Protein AF-A0A8J8PSV6-F1 (afdb_monomer_lite)

Radius of gyration: 21.7 Å; chains: 1; bounding box: 64×31×50 Å

Secondary structure (DSSP, 8-state):
-------GGGSTTEEEEEEE-TTS-EEEEES-S-HHHHHHHHHHHHHHHHHHHHHTT-S---EEEE--SSEEEEEETTEEEEEETTT--HHHHHHHHH--HHHHHHHHHHHHHHHHHHHHHHHSTHHHHH-

Sequence (131 aa):
MVSIKRGIDKLKGYVGHIKIDEQGKIIESRNVENPAKLAEVINFNLKRGNEEARELGFNKMNGFAIFGEKESLVFMKGLGVVVDSQKVDWQDVFTYYTFNVAFCATGVVLTVLSLILFYIAIFTNFMYFLA

Foldseek 3Di:
DDPPPPDPVPFWQFQWKFFADPVLHTPDIDNDPDRPVVSVVQVVCQVVQQVVCVVVVHRGDQWDKAQDPQWIWTDGPRMITIGGNVTGDVVSVVCNRPPDPVVVVVVVVVVVVVVVVVVCCVPDCVVVVVD

Structure (mmCIF, N/CA/C/O backbone):
data_AF-A0A8J8PSV6-F1
#
_entry.id   AF-A0A8J8PSV6-F1
#
loop_
_atom_site.group_PDB
_atom_site.id
_atom_site.type_symbol
_atom_site.label_atom_id
_atom_site.label_alt_id
_atom_site.label_comp_id
_atom_site.label_asym_id
_atom_site.label_entity_id
_atom_site.label_seq_id
_atom_site.pdbx_PDB_ins_code
_atom_site.Cartn_x
_atom_site.Cartn_y
_atom_site.Cartn_z
_atom_site.occupancy
_atom_site.B_iso_or_equiv
_atom_site.auth_seq_id
_atom_site.auth_comp_id
_atom_site.auth_asym_id
_atom_site.auth_atom_id
_atom_site.pdbx_PDB_model_num
ATOM 1 N N . MET A 1 1 ? 3.32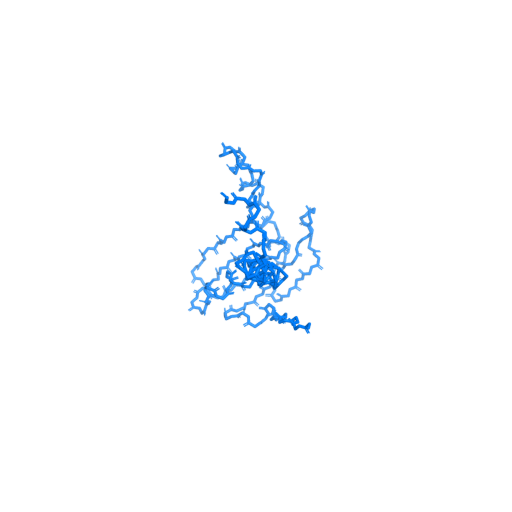3 4.853 -24.447 1.00 33.56 1 MET A N 1
ATOM 2 C CA . MET A 1 1 ? 2.701 5.345 -23.200 1.00 33.56 1 MET A CA 1
ATOM 3 C C . MET A 1 1 ? 1.579 4.377 -22.836 1.00 33.56 1 MET A C 1
ATOM 5 O O . MET A 1 1 ? 0.511 4.455 -23.420 1.00 33.56 1 MET A O 1
ATOM 9 N N . VAL A 1 2 ? 1.841 3.393 -21.971 1.00 27.52 2 VAL A N 1
ATOM 10 C CA . VAL A 1 2 ? 0.817 2.453 -21.482 1.00 27.52 2 VAL A CA 1
ATOM 11 C C . VAL A 1 2 ? 0.789 2.600 -19.969 1.00 27.52 2 VAL A C 1
ATOM 13 O O . VAL A 1 2 ? 1.643 2.074 -19.262 1.00 27.52 2 VAL A O 1
ATOM 16 N N . SER A 1 3 ? -0.149 3.401 -19.467 1.00 32.53 3 SER A N 1
ATOM 17 C CA . SER A 1 3 ? -0.437 3.446 -18.038 1.00 32.53 3 SER A CA 1
ATOM 18 C C . SER A 1 3 ? -1.322 2.245 -17.727 1.00 32.53 3 SER A C 1
ATOM 20 O O . SER A 1 3 ? -2.537 2.303 -17.900 1.00 32.53 3 SER A O 1
ATOM 22 N N . ILE A 1 4 ? -0.724 1.134 -17.292 1.00 42.97 4 ILE A N 1
ATOM 23 C CA . ILE A 1 4 ? -1.482 0.053 -16.656 1.00 42.97 4 ILE A CA 1
ATOM 24 C C . ILE A 1 4 ? -1.830 0.536 -15.242 1.00 42.97 4 ILE A C 1
ATOM 26 O O . ILE A 1 4 ? -1.267 0.084 -14.250 1.00 42.97 4 ILE A O 1
ATOM 30 N N . LYS A 1 5 ? -2.740 1.509 -15.130 1.00 47.06 5 LYS A N 1
ATOM 31 C CA . LYS A 1 5 ? -3.429 1.771 -13.866 1.00 47.06 5 LYS A CA 1
ATOM 32 C C . LYS A 1 5 ? -4.436 0.639 -13.683 1.00 47.06 5 LYS A C 1
ATOM 34 O O . LYS A 1 5 ? -5.580 0.732 -14.122 1.00 47.06 5 LYS A O 1
ATOM 39 N N . ARG A 1 6 ? -4.000 -0.473 -13.081 1.00 63.62 6 ARG A N 1
ATOM 40 C CA . ARG A 1 6 ? -4.953 -1.398 -12.453 1.00 63.62 6 ARG A CA 1
ATOM 41 C C . ARG A 1 6 ? -5.694 -0.585 -11.388 1.00 63.62 6 ARG A C 1
ATOM 43 O O . ARG A 1 6 ? -5.053 0.088 -10.591 1.00 63.62 6 ARG A O 1
ATOM 50 N N . GLY A 1 7 ? -7.022 -0.566 -11.444 1.00 79.56 7 GLY A N 1
ATOM 51 C CA . GLY A 1 7 ? -7.826 0.036 -10.383 1.00 79.56 7 GLY A CA 1
ATOM 52 C C . GLY A 1 7 ? -7.650 -0.759 -9.090 1.00 79.56 7 GLY A C 1
ATOM 53 O O . GLY A 1 7 ? -7.461 -1.974 -9.146 1.00 79.56 7 GLY A O 1
ATOM 54 N N . ILE A 1 8 ? -7.676 -0.079 -7.941 1.00 85.62 8 ILE A N 1
ATOM 55 C CA . ILE A 1 8 ? -7.529 -0.688 -6.602 1.00 85.62 8 ILE A CA 1
ATOM 56 C C . ILE A 1 8 ? -8.573 -1.796 -6.392 1.00 85.62 8 ILE A C 1
ATOM 58 O O . ILE A 1 8 ? -8.293 -2.827 -5.791 1.00 85.62 8 ILE A O 1
ATOM 62 N N . ASP A 1 9 ? -9.762 -1.602 -6.959 1.00 86.00 9 ASP A N 1
ATOM 63 C CA . ASP A 1 9 ? -10.898 -2.523 -6.965 1.00 86.00 9 ASP A CA 1
ATOM 64 C C . ASP A 1 9 ? -10.629 -3.849 -7.692 1.00 86.00 9 ASP A C 1
ATOM 66 O O . ASP A 1 9 ? -11.373 -4.809 -7.515 1.00 86.00 9 ASP A O 1
ATOM 70 N N . LYS A 1 10 ? -9.559 -3.928 -8.492 1.00 88.88 10 LYS A N 1
ATOM 71 C CA . LYS A 1 10 ? -9.136 -5.160 -9.172 1.00 88.88 10 LYS A CA 1
ATOM 72 C C . LYS A 1 10 ? -8.205 -6.028 -8.328 1.00 88.88 10 LYS A C 1
ATOM 74 O O . LYS A 1 10 ? -7.812 -7.096 -8.793 1.00 88.88 10 LYS A O 1
ATOM 79 N N . LEU A 1 11 ? -7.814 -5.580 -7.134 1.00 90.94 11 LEU A N 1
ATOM 80 C CA . LEU A 1 11 ? -7.026 -6.397 -6.218 1.00 90.94 11 LEU A CA 1
ATOM 81 C C . LEU A 1 11 ? -7.849 -7.598 -5.749 1.00 90.94 11 LEU A C 1
ATOM 83 O O . LEU A 1 11 ? -9.018 -7.475 -5.376 1.00 90.94 11 LEU A O 1
ATOM 87 N N . LYS A 1 12 ? -7.230 -8.779 -5.756 1.00 91.62 12 LYS A N 1
ATOM 88 C CA . LYS A 1 12 ? -7.880 -9.996 -5.278 1.00 91.62 12 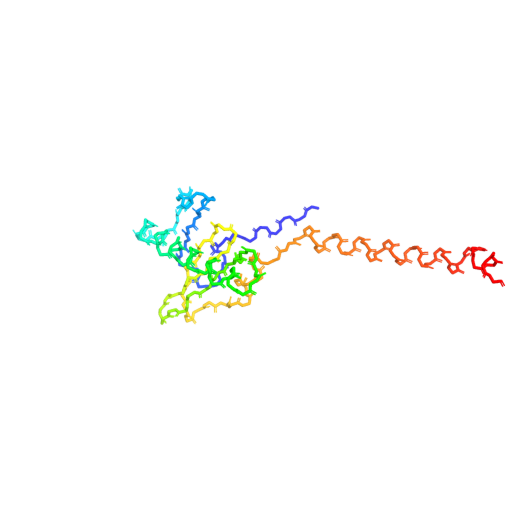LYS A CA 1
ATOM 89 C C . LYS A 1 12 ? -8.205 -9.849 -3.792 1.00 91.62 12 LYS A C 1
ATOM 91 O O . LYS A 1 12 ? -7.342 -9.478 -3.002 1.00 91.62 12 LYS A O 1
ATOM 96 N N . GLY A 1 13 ? -9.454 -10.129 -3.426 1.00 91.56 13 GLY A N 1
ATOM 97 C CA . GLY A 1 13 ? -9.928 -9.956 -2.054 1.00 91.56 13 GLY A CA 1
ATOM 98 C C . GLY A 1 13 ? -10.180 -8.500 -1.651 1.00 91.56 13 GLY A C 1
ATOM 99 O O . GLY A 1 13 ? -10.331 -8.255 -0.465 1.00 91.56 13 GLY A O 1
ATOM 100 N N . TYR A 1 14 ? -10.234 -7.538 -2.580 1.00 95.06 14 TYR A N 1
ATOM 101 C CA . TYR A 1 14 ? -10.575 -6.146 -2.266 1.00 95.06 14 TYR A CA 1
ATOM 102 C C . TYR A 1 14 ? -11.918 -6.032 -1.524 1.00 95.06 14 TYR A C 1
ATOM 104 O O . TYR A 1 14 ? -12.944 -6.513 -2.008 1.00 95.06 14 TYR A O 1
ATOM 112 N N . VAL A 1 15 ? -11.904 -5.350 -0.376 1.00 95.00 15 VAL A N 1
ATOM 113 C CA . VAL A 1 15 ? -13.099 -5.037 0.422 1.00 95.00 15 VAL A CA 1
ATOM 114 C C . VAL A 1 15 ? -13.406 -3.545 0.333 1.00 95.00 15 VAL A C 1
ATOM 116 O O . V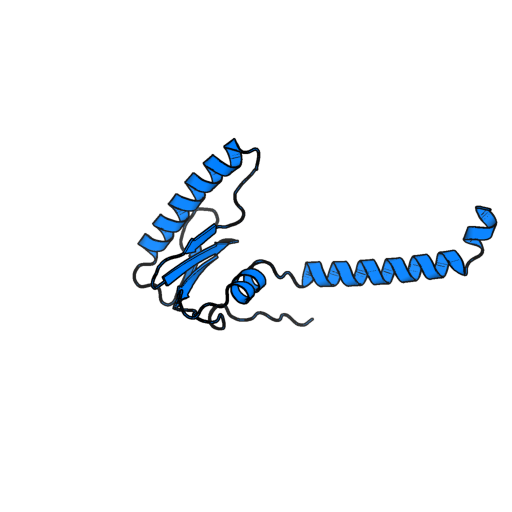AL A 1 15 ? -14.506 -3.150 -0.057 1.00 95.00 15 VAL A O 1
ATOM 119 N N . GLY A 1 16 ? -12.413 -2.704 0.616 1.00 94.56 16 GLY A N 1
ATOM 120 C CA . GLY A 1 16 ? -12.578 -1.256 0.659 1.00 94.56 16 GLY A CA 1
ATOM 121 C C . GLY A 1 16 ? -11.247 -0.524 0.695 1.00 94.56 16 GLY A C 1
ATOM 122 O O . GLY A 1 16 ? -10.183 -1.134 0.793 1.00 94.56 16 GLY A O 1
ATOM 123 N N . HIS A 1 17 ? -11.286 0.799 0.600 1.00 95.44 17 HIS A N 1
ATOM 124 C CA . HIS A 1 17 ? -10.086 1.609 0.765 1.00 95.44 17 HIS A CA 1
ATOM 125 C C . HIS A 1 17 ? -10.381 3.002 1.311 1.00 95.44 17 HIS A C 1
ATOM 127 O O . HIS A 1 17 ? -11.510 3.504 1.291 1.00 95.44 17 HIS A O 1
ATOM 133 N N . ILE A 1 18 ? -9.314 3.634 1.778 1.00 95.88 18 ILE A N 1
ATOM 134 C CA . ILE A 1 18 ? -9.275 5.012 2.230 1.00 95.88 18 ILE A CA 1
ATOM 135 C C . ILE A 1 18 ? -7.989 5.666 1.738 1.00 95.88 18 ILE A C 1
ATOM 137 O O . ILE A 1 18 ? -6.920 5.060 1.757 1.00 95.88 18 ILE A O 1
ATOM 141 N N . LYS A 1 19 ? -8.082 6.913 1.293 1.00 94.56 19 LYS A N 1
ATOM 142 C CA . LYS A 1 19 ? -6.937 7.736 0.929 1.00 94.56 19 LYS A CA 1
ATOM 143 C C . LYS A 1 19 ? -6.825 8.883 1.912 1.00 94.56 19 LYS A C 1
ATOM 145 O O . LYS A 1 19 ? -7.811 9.570 2.178 1.00 94.56 19 LYS A O 1
ATOM 150 N N . ILE A 1 20 ? -5.626 9.076 2.430 1.00 93.56 20 ILE A N 1
ATOM 151 C CA . ILE A 1 20 ? -5.307 10.045 3.467 1.00 93.56 20 ILE A CA 1
ATOM 152 C C . ILE A 1 20 ? -4.207 10.972 2.937 1.00 93.56 20 ILE A C 1
ATOM 154 O O . ILE A 1 20 ? -3.299 10.517 2.235 1.00 93.56 20 ILE A O 1
ATOM 158 N N . ASP A 1 21 ? -4.318 12.270 3.214 1.00 91.44 21 ASP A N 1
ATOM 159 C CA . ASP A 1 21 ? -3.289 13.259 2.886 1.00 91.44 21 ASP A CA 1
ATOM 160 C C . ASP A 1 21 ? -2.114 13.235 3.876 1.00 91.44 21 ASP A C 1
ATOM 162 O O . ASP A 1 21 ? -2.069 12.457 4.830 1.00 91.44 21 ASP A O 1
ATOM 166 N N . GLU A 1 22 ? -1.128 14.099 3.640 1.00 84.38 22 GLU A N 1
ATOM 167 C CA . GLU A 1 22 ? 0.043 14.231 4.511 1.00 84.38 22 GLU A CA 1
ATOM 168 C C . GLU A 1 22 ? -0.304 14.760 5.913 1.00 84.38 22 GLU A C 1
ATOM 170 O O . GLU A 1 22 ? 0.473 14.553 6.844 1.00 84.38 22 GLU A O 1
ATOM 175 N N . GLN A 1 23 ? -1.461 15.412 6.085 1.00 83.75 23 GLN A N 1
ATOM 176 C CA . GLN A 1 23 ? -1.954 15.871 7.386 1.00 83.75 23 GLN A CA 1
ATOM 177 C C . GLN A 1 23 ? -2.775 14.806 8.129 1.00 83.75 23 GLN A C 1
ATOM 179 O O . GLN A 1 23 ? -3.243 15.063 9.239 1.00 83.75 23 GLN A O 1
ATOM 184 N N . GLY A 1 24 ? -2.957 13.614 7.555 1.00 82.25 24 GLY A N 1
ATOM 185 C CA . GLY A 1 24 ? -3.746 12.555 8.176 1.00 82.25 24 GLY A CA 1
ATOM 186 C C . GLY A 1 24 ? -5.257 12.696 7.951 1.00 82.25 24 GLY A C 1
ATOM 187 O O . GLY A 1 24 ? -6.033 11.994 8.605 1.00 82.25 24 GLY A O 1
ATOM 188 N N . LYS A 1 25 ? -5.700 13.575 7.043 1.00 90.19 25 LYS A N 1
ATOM 189 C CA . LYS A 1 25 ? -7.113 13.796 6.719 1.00 90.19 25 LYS A CA 1
ATOM 190 C C . LYS A 1 25 ? -7.549 12.952 5.521 1.00 90.19 25 LYS A C 1
ATOM 192 O O . LYS A 1 25 ? -6.809 12.721 4.571 1.00 90.19 25 LYS A O 1
ATOM 197 N N . ILE A 1 26 ? -8.794 12.490 5.575 1.00 92.81 26 ILE A N 1
ATOM 198 C CA . ILE A 1 26 ? -9.404 11.641 4.550 1.00 92.81 26 ILE A CA 1
ATOM 199 C C . ILE A 1 26 ? -9.697 12.470 3.293 1.00 92.81 26 ILE A C 1
ATOM 201 O O . ILE A 1 26 ? -10.456 13.438 3.351 1.00 92.81 26 ILE A O 1
ATOM 205 N N . ILE A 1 27 ? -9.125 12.060 2.159 1.00 93.19 27 ILE A N 1
ATOM 206 C CA . ILE A 1 27 ? -9.379 12.633 0.828 1.00 93.19 27 ILE A CA 1
ATOM 207 C C . ILE A 1 27 ? -10.417 11.799 0.067 1.00 93.19 27 ILE A C 1
ATOM 209 O O . ILE A 1 27 ? -11.244 12.340 -0.660 1.00 93.19 27 ILE A O 1
ATOM 213 N N . GLU A 1 28 ? -10.362 10.475 0.211 1.00 92.00 28 GLU A N 1
ATOM 214 C CA . GLU A 1 28 ? -11.201 9.533 -0.533 1.00 92.00 28 GLU A CA 1
ATOM 215 C C . GLU A 1 28 ? -11.513 8.323 0.349 1.00 92.00 28 GLU A C 1
ATOM 217 O O . GLU A 1 28 ? -10.674 7.892 1.141 1.00 92.00 28 GLU A O 1
ATOM 222 N N . SER A 1 29 ? -12.710 7.756 0.223 1.00 93.44 29 SER A N 1
ATOM 223 C CA . SER A 1 29 ? -13.055 6.491 0.866 1.00 93.44 29 SER A CA 1
ATOM 224 C C . SER A 1 29 ? -14.105 5.747 0.054 1.00 93.44 29 SER A C 1
ATOM 226 O O . SER A 1 29 ? -15.005 6.359 -0.524 1.00 93.44 29 SER A O 1
ATOM 228 N N . ARG A 1 30 ? -13.992 4.417 0.013 1.00 94.38 30 ARG A N 1
ATOM 229 C CA . ARG A 1 30 ? -14.930 3.545 -0.692 1.00 94.38 30 ARG A CA 1
ATOM 230 C C . ARG A 1 30 ? -15.099 2.225 0.043 1.00 94.38 30 ARG A C 1
ATOM 232 O O . ARG A 1 30 ? -14.103 1.587 0.369 1.00 94.38 30 ARG A O 1
ATOM 239 N N . ASN A 1 31 ? -16.349 1.792 0.215 1.00 90.38 31 ASN A N 1
ATOM 240 C CA . ASN A 1 31 ? -16.714 0.514 0.839 1.00 90.38 31 ASN A CA 1
ATOM 241 C C . ASN A 1 31 ? -16.070 0.299 2.224 1.00 90.38 31 ASN A C 1
ATOM 243 O O . ASN A 1 31 ? -15.693 -0.813 2.574 1.00 90.38 31 ASN A O 1
ATOM 247 N N . VAL A 1 32 ? -15.922 1.373 3.003 1.00 89.50 32 VAL A N 1
ATOM 248 C CA . VAL A 1 32 ? -15.478 1.324 4.400 1.00 89.50 32 VAL A CA 1
ATOM 249 C C . VAL A 1 32 ? -16.623 1.846 5.256 1.00 89.50 32 VAL A C 1
ATOM 251 O O . VAL A 1 32 ? -17.074 2.969 5.054 1.00 89.50 32 VAL A O 1
ATOM 254 N N . GLU A 1 33 ? -17.091 1.035 6.204 1.00 87.56 33 GLU A N 1
ATOM 255 C CA . GLU A 1 33 ? -18.250 1.360 7.045 1.00 87.56 33 GLU A CA 1
ATOM 256 C C . GLU A 1 33 ? -17.987 2.565 7.962 1.00 87.56 33 GLU A C 1
ATOM 258 O O . GLU A 1 33 ? -18.832 3.446 8.099 1.00 87.56 33 GLU A O 1
ATOM 263 N N . ASN A 1 34 ? -16.782 2.652 8.538 1.00 91.69 34 ASN A N 1
ATOM 264 C CA . ASN A 1 34 ? -16.364 3.785 9.364 1.00 91.69 34 ASN A CA 1
ATOM 265 C C . ASN A 1 34 ? -14.984 4.326 8.938 1.00 91.69 34 ASN A C 1
ATOM 267 O O . ASN A 1 34 ? -13.956 3.957 9.519 1.00 91.69 34 ASN A O 1
ATOM 271 N N . PRO A 1 35 ? -14.941 5.218 7.930 1.00 91.38 35 PRO A N 1
ATOM 272 C CA . PRO A 1 35 ? -13.693 5.774 7.410 1.00 91.38 35 PRO A CA 1
ATOM 273 C C . PRO A 1 35 ? -12.908 6.579 8.451 1.00 91.38 35 PRO A C 1
ATOM 275 O O . PRO A 1 35 ? -11.682 6.533 8.458 1.00 91.38 35 PRO A O 1
ATOM 278 N N . ALA A 1 36 ? -13.600 7.285 9.352 1.00 92.75 36 ALA A N 1
ATOM 279 C CA . ALA A 1 36 ? -12.971 8.095 10.396 1.00 92.75 36 ALA A CA 1
ATOM 280 C C . ALA A 1 36 ? -12.169 7.230 11.374 1.00 92.75 36 ALA A C 1
ATOM 282 O O . ALA A 1 36 ? -10.997 7.504 11.627 1.00 92.75 36 ALA A O 1
ATOM 283 N N . LYS A 1 37 ? -12.772 6.136 11.850 1.00 92.31 37 LYS A N 1
ATOM 284 C CA . LYS A 1 37 ? -12.100 5.186 12.742 1.00 92.31 37 LYS A CA 1
ATOM 285 C C . LYS A 1 37 ? -10.927 4.492 12.051 1.00 92.31 37 LYS A C 1
ATOM 287 O O . LYS A 1 37 ? -9.880 4.299 12.659 1.00 92.31 37 LYS A O 1
ATOM 292 N N . LEU A 1 38 ? -11.071 4.141 10.771 1.00 92.00 38 LEU A N 1
ATOM 293 C CA . LEU A 1 38 ? -9.972 3.548 10.009 1.00 92.00 38 LEU A CA 1
ATOM 294 C C . LEU A 1 38 ? -8.804 4.533 9.835 1.00 92.00 38 LEU A C 1
ATOM 296 O O . LEU A 1 38 ? -7.649 4.148 10.003 1.00 92.00 38 LEU A O 1
ATOM 300 N N . ALA A 1 39 ? -9.094 5.804 9.547 1.00 93.81 39 ALA A N 1
ATOM 301 C CA . ALA A 1 39 ? -8.078 6.849 9.461 1.00 93.81 39 ALA A CA 1
ATOM 302 C C . ALA A 1 39 ? -7.361 7.068 10.800 1.00 93.81 39 ALA A C 1
ATOM 304 O O . ALA A 1 39 ? -6.141 7.210 10.819 1.00 93.81 39 ALA A O 1
ATOM 305 N N . GLU A 1 40 ? -8.090 7.037 11.917 1.00 94.12 40 GLU A N 1
ATOM 306 C CA . GLU A 1 40 ? -7.513 7.111 13.262 1.00 94.12 40 GLU A CA 1
ATOM 307 C C . GLU A 1 40 ? -6.527 5.962 13.516 1.00 94.12 40 GLU A C 1
ATOM 309 O O . GLU A 1 40 ? -5.384 6.207 13.906 1.00 94.12 40 GLU A O 1
ATOM 314 N N . VAL A 1 41 ? -6.925 4.720 13.210 1.00 92.88 41 VAL A N 1
ATOM 315 C CA . VAL A 1 41 ? -6.049 3.541 13.322 1.00 92.88 41 VAL A CA 1
ATOM 316 C C . VAL A 1 41 ? -4.805 3.703 12.450 1.00 92.88 41 VAL A C 1
ATOM 318 O O . VAL A 1 41 ? -3.695 3.429 12.909 1.00 92.88 41 VAL A O 1
ATOM 321 N N . ILE A 1 42 ? -4.954 4.172 11.209 1.00 94.75 42 ILE A N 1
ATOM 322 C CA . ILE A 1 42 ? -3.817 4.386 10.308 1.00 94.75 42 ILE A CA 1
ATOM 323 C C . ILE A 1 42 ? -2.865 5.446 10.866 1.00 94.75 42 ILE A C 1
ATOM 325 O O . ILE A 1 42 ? -1.664 5.200 10.955 1.00 94.75 42 ILE A O 1
ATOM 329 N N . ASN A 1 43 ? -3.387 6.598 11.283 1.00 93.56 43 ASN A N 1
ATOM 330 C CA . ASN A 1 43 ? -2.585 7.699 11.813 1.00 93.56 43 ASN A CA 1
ATOM 331 C C . ASN A 1 43 ? -1.851 7.305 13.100 1.00 93.56 43 ASN A C 1
ATOM 333 O O . ASN A 1 43 ? -0.680 7.651 13.269 1.00 93.56 43 ASN A O 1
ATOM 337 N N . PHE A 1 44 ? -2.502 6.539 13.978 1.00 94.12 44 PHE A N 1
ATOM 338 C CA . PHE A 1 44 ? -1.874 6.000 15.180 1.00 94.12 44 PHE A CA 1
ATOM 339 C C . PHE A 1 44 ? -0.676 5.101 14.839 1.00 94.12 44 PHE A C 1
ATOM 341 O O . PHE A 1 44 ? 0.419 5.309 15.364 1.00 94.12 44 PHE A O 1
ATOM 348 N N . ASN A 1 45 ? -0.856 4.151 13.914 1.00 93.50 45 ASN A N 1
ATOM 349 C CA . ASN A 1 45 ? 0.213 3.241 13.491 1.00 93.50 45 ASN A CA 1
ATOM 350 C C . ASN A 1 45 ? 1.341 3.971 12.748 1.00 93.50 45 ASN A C 1
ATOM 352 O O . ASN A 1 45 ? 2.508 3.640 12.936 1.00 93.50 45 ASN A O 1
ATOM 356 N N . LEU A 1 46 ? 1.028 4.997 11.950 1.00 92.12 46 LEU A N 1
ATOM 357 C CA . LEU A 1 46 ? 2.044 5.835 11.311 1.00 92.12 46 LEU A CA 1
ATOM 358 C C . LEU A 1 46 ? 2.879 6.597 12.328 1.00 92.12 46 LEU A C 1
ATOM 360 O O . LEU A 1 46 ? 4.100 6.639 12.196 1.00 92.12 46 LEU A O 1
ATOM 364 N N . LYS A 1 47 ? 2.236 7.207 13.326 1.00 92.69 47 LYS A N 1
ATOM 365 C CA . LYS A 1 47 ? 2.940 7.969 14.355 1.00 92.69 47 LYS A CA 1
ATOM 366 C C . LYS A 1 47 ? 3.902 7.064 15.120 1.00 92.69 47 LYS A C 1
ATOM 368 O O . LYS A 1 47 ? 5.097 7.342 15.136 1.00 92.69 47 LYS A O 1
ATOM 373 N N . ARG A 1 48 ? 3.394 5.950 15.649 1.00 94.06 48 ARG A N 1
ATOM 374 C CA . ARG A 1 48 ? 4.196 4.989 16.409 1.00 94.06 48 ARG A CA 1
ATOM 375 C C . ARG A 1 48 ? 5.292 4.338 15.561 1.00 94.06 48 ARG A C 1
ATOM 377 O O . ARG A 1 48 ? 6.446 4.321 15.964 1.00 94.06 48 ARG A O 1
ATOM 384 N N . GLY A 1 49 ? 4.965 3.882 14.353 1.00 92.12 49 GLY A N 1
ATOM 385 C CA . GLY A 1 49 ? 5.950 3.280 13.452 1.00 92.12 49 GLY A CA 1
ATOM 386 C C . GLY A 1 49 ? 7.043 4.260 13.012 1.00 92.12 49 GLY A C 1
ATOM 387 O O . GLY A 1 49 ? 8.179 3.856 12.796 1.00 92.12 49 GLY A O 1
ATOM 388 N N . ASN A 1 50 ? 6.739 5.558 12.907 1.00 92.56 50 ASN A N 1
ATOM 389 C CA . ASN A 1 50 ? 7.751 6.582 12.635 1.00 92.56 50 ASN A CA 1
ATOM 390 C C . ASN A 1 50 ? 8.635 6.887 13.851 1.00 92.56 50 ASN A C 1
ATOM 392 O O . ASN A 1 50 ? 9.807 7.205 13.662 1.00 92.56 50 ASN A O 1
ATOM 396 N N . GLU A 1 51 ? 8.095 6.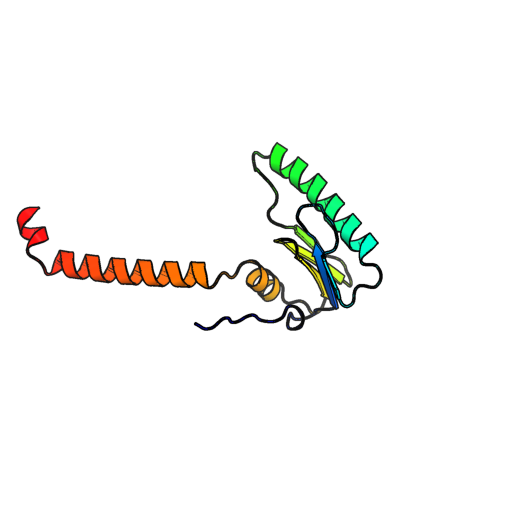815 15.069 1.00 94.50 51 GLU A N 1
ATOM 397 C CA . GLU A 1 51 ? 8.881 6.908 16.306 1.00 94.50 51 GLU A CA 1
ATOM 398 C C . GLU A 1 51 ? 9.886 5.745 16.370 1.00 94.50 51 GLU A C 1
ATOM 400 O O . GLU A 1 51 ? 11.090 5.987 16.427 1.00 94.50 51 GLU A O 1
ATOM 405 N N . GLU A 1 52 ? 9.418 4.507 16.189 1.00 93.19 52 GLU A N 1
ATOM 406 C CA . GLU A 1 52 ? 10.265 3.303 16.166 1.00 93.19 52 GLU A CA 1
ATOM 407 C C . GLU A 1 52 ? 11.293 3.334 15.016 1.00 93.19 52 GLU A C 1
ATOM 409 O O . GLU A 1 52 ? 12.469 3.025 15.202 1.00 93.19 52 GLU A O 1
ATOM 414 N N . ALA A 1 53 ? 10.893 3.775 13.818 1.00 92.56 53 ALA A N 1
ATOM 415 C CA . ALA A 1 53 ? 11.813 3.914 12.688 1.00 92.56 53 ALA A CA 1
ATOM 416 C C . ALA A 1 53 ? 12.960 4.889 12.996 1.00 92.56 53 ALA A C 1
ATOM 418 O O . ALA A 1 53 ? 14.107 4.617 12.638 1.00 92.56 53 ALA A O 1
ATOM 419 N N . ARG A 1 54 ? 12.666 6.002 13.680 1.00 93.62 54 A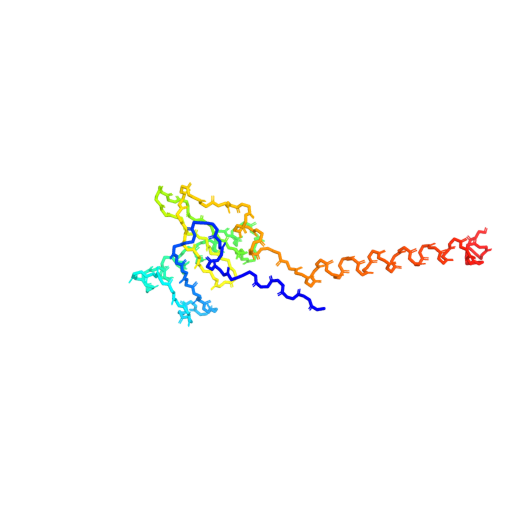RG A N 1
ATOM 420 C CA . ARG A 1 54 ? 13.669 6.996 14.084 1.00 93.62 54 ARG A CA 1
ATOM 421 C C . ARG A 1 54 ? 14.628 6.461 15.134 1.00 93.62 54 ARG A C 1
ATOM 423 O O . ARG A 1 54 ? 15.823 6.722 15.025 1.00 93.62 54 ARG A O 1
ATOM 430 N N . GLU A 1 55 ? 14.132 5.694 16.100 1.00 94.06 55 GLU A N 1
ATOM 431 C CA . GLU A 1 55 ? 14.974 5.012 17.093 1.00 94.06 55 GLU A CA 1
ATOM 432 C C . GLU A 1 55 ? 15.972 4.051 16.431 1.00 94.06 55 GLU A C 1
ATOM 434 O O . GLU A 1 55 ? 17.112 3.930 16.874 1.00 94.06 55 GLU A O 1
ATOM 439 N N . LEU A 1 56 ? 15.578 3.432 15.317 1.00 92.44 56 LEU A N 1
ATOM 440 C CA . LEU A 1 56 ? 16.417 2.533 14.523 1.00 92.44 56 LEU A CA 1
ATOM 441 C C . LEU A 1 56 ? 17.314 3.253 13.494 1.00 92.44 56 LEU A C 1
ATOM 443 O O . LEU A 1 56 ? 18.001 2.595 12.713 1.00 92.44 56 LEU A O 1
ATOM 447 N N . GLY A 1 57 ? 17.323 4.590 13.469 1.00 92.31 57 GLY A N 1
ATOM 448 C CA . GLY A 1 57 ? 18.142 5.390 12.550 1.00 92.31 57 GLY A CA 1
ATOM 449 C C . GLY A 1 57 ? 17.551 5.579 11.148 1.00 92.31 57 GLY A C 1
ATOM 450 O O . GLY A 1 57 ? 18.223 6.110 10.261 1.00 92.31 57 GLY A O 1
ATOM 451 N N . PHE A 1 58 ? 16.297 5.185 10.922 1.00 91.50 58 PHE A N 1
ATOM 452 C CA . PHE A 1 58 ? 15.573 5.473 9.685 1.00 91.50 58 PHE A CA 1
ATOM 453 C C . PHE A 1 58 ? 14.840 6.819 9.771 1.00 91.50 58 PHE A C 1
ATOM 455 O O . PHE A 1 58 ? 14.452 7.289 10.835 1.00 91.50 58 PHE A O 1
ATOM 462 N N . ASN A 1 59 ? 14.605 7.456 8.621 1.00 87.44 59 ASN A N 1
ATOM 463 C CA . ASN A 1 59 ? 13.918 8.752 8.584 1.00 87.44 59 ASN A CA 1
ATOM 464 C C . ASN A 1 59 ? 12.408 8.625 8.885 1.00 87.44 59 ASN A C 1
ATOM 466 O O . ASN A 1 59 ? 11.855 9.372 9.693 1.00 87.44 59 ASN A O 1
ATOM 470 N N . LYS A 1 60 ? 11.739 7.676 8.214 1.00 87.56 60 LYS A N 1
ATOM 471 C CA . LYS A 1 60 ? 10.307 7.379 8.356 1.00 87.56 60 LYS A CA 1
ATOM 472 C C . LYS A 1 60 ? 9.979 5.975 7.852 1.00 87.56 60 LYS A C 1
ATOM 474 O O . LYS A 1 60 ? 10.717 5.418 7.037 1.00 87.56 60 LYS A O 1
ATOM 479 N N . MET A 1 61 ? 8.834 5.451 8.267 1.00 89.44 61 MET A N 1
ATOM 480 C CA . MET A 1 61 ? 8.262 4.225 7.724 1.00 89.44 61 MET A CA 1
ATOM 481 C C . MET A 1 61 ? 7.674 4.473 6.323 1.00 89.44 61 MET A C 1
ATOM 483 O O . MET A 1 61 ? 7.055 5.505 6.059 1.00 89.44 61 MET A O 1
ATOM 487 N N . ASN A 1 62 ? 7.857 3.516 5.410 1.00 86.62 62 ASN A N 1
ATOM 488 C CA . ASN A 1 62 ? 7.338 3.616 4.037 1.00 86.62 62 ASN A CA 1
ATOM 489 C C . ASN A 1 62 ? 5.865 3.191 3.914 1.00 86.62 62 ASN A C 1
ATOM 491 O O . ASN A 1 62 ? 5.166 3.636 3.003 1.00 86.62 62 ASN A O 1
ATOM 495 N N . GLY A 1 63 ? 5.404 2.341 4.826 1.00 90.56 63 GLY A N 1
ATOM 496 C CA . GLY A 1 63 ? 4.065 1.769 4.887 1.00 90.56 63 GLY A CA 1
ATOM 497 C C . GLY A 1 63 ? 4.038 0.621 5.894 1.00 90.56 63 GLY A C 1
ATOM 498 O O . GLY A 1 63 ? 5.084 0.241 6.418 1.00 90.56 63 GLY A O 1
ATOM 499 N N . PHE A 1 64 ? 2.860 0.069 6.157 1.00 93.06 64 PHE A N 1
ATOM 500 C CA . PHE A 1 64 ? 2.678 -1.068 7.057 1.00 93.06 64 PHE A CA 1
ATOM 501 C C . PHE A 1 64 ? 1.524 -1.958 6.587 1.00 93.06 64 PHE A C 1
ATOM 503 O O . PHE A 1 64 ? 0.690 -1.549 5.775 1.00 93.06 64 PHE A O 1
ATOM 510 N N . ALA A 1 65 ? 1.469 -3.173 7.125 1.00 93.81 65 ALA A N 1
ATOM 511 C CA . ALA A 1 65 ? 0.352 -4.089 6.951 1.00 93.81 65 ALA A CA 1
ATOM 512 C C . ALA A 1 65 ? -0.073 -4.654 8.311 1.00 93.81 65 ALA A C 1
ATOM 514 O O . ALA A 1 65 ? 0.773 -4.979 9.142 1.00 93.81 65 ALA A O 1
ATOM 515 N N . ILE A 1 66 ? -1.381 -4.767 8.527 1.00 94.00 66 ILE A N 1
ATOM 516 C CA . ILE A 1 66 ? -1.996 -5.412 9.687 1.00 94.00 66 ILE A CA 1
ATOM 517 C C . ILE A 1 66 ? -2.747 -6.632 9.170 1.00 94.00 66 ILE A C 1
ATOM 519 O O . ILE A 1 66 ? -3.681 -6.493 8.379 1.00 94.00 66 ILE A O 1
ATOM 523 N N . PHE A 1 67 ? -2.338 -7.811 9.626 1.00 93.62 67 PHE A N 1
ATOM 524 C CA . PHE A 1 67 ? -2.943 -9.081 9.244 1.00 93.62 67 PHE A CA 1
ATOM 525 C C . PHE A 1 67 ? -4.002 -9.470 10.275 1.00 93.62 67 PHE A C 1
ATOM 527 O O . PHE A 1 67 ? -3.671 -9.771 11.421 1.00 93.62 67 PHE A O 1
ATOM 534 N N . GLY A 1 68 ? -5.271 -9.434 9.878 1.00 91.81 68 GLY A N 1
ATOM 535 C CA . GLY A 1 68 ? -6.385 -9.906 10.702 1.00 91.81 68 GLY A CA 1
ATOM 536 C C . GLY A 1 68 ? -6.921 -11.250 10.217 1.00 91.81 68 GLY A C 1
ATOM 537 O O . GLY A 1 68 ? -6.598 -11.708 9.123 1.00 91.81 68 GLY A O 1
ATOM 538 N N . GLU A 1 69 ? -7.772 -11.886 11.019 1.00 91.81 69 GLU A N 1
ATOM 539 C CA . GLU A 1 69 ? -8.333 -13.208 10.699 1.00 91.81 69 GLU A CA 1
ATOM 540 C C . GLU A 1 69 ? -9.291 -13.175 9.494 1.00 91.81 69 GLU A C 1
ATOM 542 O O . GLU A 1 69 ? -9.235 -14.044 8.626 1.00 91.81 69 GLU A O 1
ATOM 547 N N . LYS A 1 70 ? -10.154 -12.153 9.425 1.00 93.88 70 LYS A N 1
ATOM 548 C CA . LYS A 1 70 ? -11.134 -11.972 8.337 1.00 93.88 70 LYS A CA 1
ATOM 549 C C . LYS A 1 70 ? -10.708 -10.909 7.338 1.00 93.88 70 LYS A C 1
ATOM 551 O O . LYS A 1 70 ? -10.801 -11.116 6.133 1.00 93.88 70 LYS A O 1
ATOM 556 N N . GLU A 1 71 ? -10.239 -9.780 7.848 1.00 94.38 71 GLU A N 1
ATOM 557 C CA . GLU A 1 71 ? -9.825 -8.640 7.045 1.00 94.38 71 GLU A CA 1
ATOM 558 C C . GLU A 1 71 ? -8.431 -8.198 7.461 1.00 94.38 71 GLU A C 1
ATOM 560 O O . GLU A 1 71 ? -8.077 -8.220 8.641 1.00 94.38 71 GLU A O 1
ATOM 565 N N . SER A 1 72 ? -7.649 -7.779 6.478 1.00 95.19 72 SER A N 1
ATOM 566 C CA . SER A 1 72 ? -6.332 -7.198 6.663 1.00 95.19 72 SER A CA 1
ATOM 567 C C . SER A 1 72 ? -6.291 -5.799 6.068 1.00 95.19 72 SER A C 1
ATOM 569 O O . SER A 1 72 ? -6.993 -5.492 5.105 1.00 95.19 72 SER A O 1
ATOM 571 N N . LEU A 1 73 ? -5.440 -4.951 6.635 1.00 95.19 73 LEU A N 1
ATOM 572 C CA . LEU A 1 73 ? -5.240 -3.574 6.201 1.00 95.19 73 LEU A CA 1
ATOM 573 C C . LEU A 1 73 ? -3.811 -3.410 5.702 1.00 95.19 73 LEU A C 1
ATOM 575 O O . LEU A 1 73 ? -2.868 -3.727 6.420 1.00 95.19 73 LEU A O 1
ATOM 579 N N . VAL A 1 74 ? -3.641 -2.845 4.512 1.00 95.12 74 VAL A N 1
ATOM 580 C CA . VAL A 1 74 ? -2.327 -2.448 3.994 1.00 95.12 74 VAL A CA 1
ATOM 581 C C . VAL A 1 74 ? -2.332 -0.962 3.720 1.00 95.12 74 VAL A C 1
ATOM 583 O O . VAL A 1 74 ? -3.175 -0.488 2.960 1.00 95.12 74 VAL A O 1
ATOM 586 N N . PHE A 1 75 ? -1.381 -0.238 4.300 1.00 94.50 75 PHE A N 1
ATOM 587 C CA . PHE A 1 75 ? -1.234 1.196 4.104 1.00 94.50 75 PHE A CA 1
ATOM 588 C C . PHE A 1 75 ? 0.141 1.546 3.544 1.00 94.50 75 PHE A C 1
ATOM 590 O O . PHE A 1 75 ? 1.169 1.249 4.153 1.00 94.50 75 PHE A O 1
ATOM 597 N N . MET A 1 76 ? 0.170 2.233 2.403 1.00 92.69 76 MET A N 1
ATOM 598 C CA . MET A 1 76 ? 1.403 2.738 1.803 1.00 92.69 76 MET A CA 1
ATOM 599 C C . MET A 1 76 ? 1.101 3.934 0.889 1.00 92.69 76 MET A C 1
ATOM 601 O O . MET A 1 76 ? 0.066 3.976 0.225 1.00 92.69 76 MET A O 1
ATOM 605 N N . LYS A 1 77 ? 2.010 4.921 0.831 1.00 88.81 77 LYS A N 1
ATOM 606 C CA . LYS A 1 77 ? 1.883 6.116 -0.039 1.00 88.81 77 LYS A CA 1
ATOM 607 C C . LYS A 1 77 ? 0.534 6.860 0.104 1.00 88.81 77 LYS A C 1
ATOM 609 O O . LYS A 1 77 ? -0.024 7.323 -0.889 1.00 88.81 77 LYS A O 1
ATOM 614 N N . GLY A 1 78 ? -0.004 6.958 1.323 1.00 91.62 78 GLY A N 1
ATOM 615 C CA . GLY A 1 78 ? -1.265 7.667 1.586 1.00 91.62 78 GLY A CA 1
ATOM 616 C C . GLY A 1 78 ? -2.532 6.886 1.221 1.00 91.62 78 GLY A C 1
ATOM 617 O O . GLY A 1 78 ? -3.627 7.429 1.322 1.00 91.62 78 GLY A O 1
ATOM 618 N N . LEU A 1 79 ? -2.420 5.626 0.797 1.00 93.88 79 LEU A N 1
ATOM 619 C CA . LEU A 1 79 ? -3.558 4.766 0.482 1.00 93.88 79 LEU A CA 1
ATOM 620 C C . LEU A 1 79 ? -3.586 3.582 1.454 1.00 93.88 79 LEU A C 1
ATOM 622 O O . LEU A 1 79 ? -2.601 2.860 1.574 1.00 93.88 79 LEU A O 1
ATOM 626 N N . GLY A 1 80 ? -4.716 3.403 2.134 1.00 94.31 80 GLY A N 1
ATOM 627 C CA . GLY A 1 80 ? -5.044 2.246 2.958 1.00 94.31 80 GLY A CA 1
ATOM 628 C C . GLY A 1 80 ? -6.068 1.371 2.248 1.00 94.31 80 GLY A C 1
ATOM 629 O O . GLY A 1 80 ? -7.143 1.851 1.906 1.00 94.31 80 GLY A O 1
ATOM 630 N N . VAL A 1 81 ? -5.756 0.099 2.029 1.00 95.19 81 VAL A N 1
ATOM 631 C CA . VAL A 1 81 ? -6.643 -0.870 1.374 1.00 95.19 81 VAL A CA 1
ATOM 632 C C . VAL A 1 81 ? -6.978 -1.977 2.361 1.00 95.19 81 VAL A C 1
ATOM 634 O O . VAL A 1 81 ? -6.081 -2.564 2.966 1.00 95.19 81 VAL A O 1
ATOM 637 N N . VAL A 1 82 ? -8.271 -2.245 2.504 1.00 95.75 82 VAL A N 1
ATOM 638 C CA . VAL A 1 82 ? -8.819 -3.361 3.270 1.00 95.75 82 VAL A CA 1
ATOM 639 C C . VAL A 1 82 ? -9.069 -4.519 2.313 1.00 95.75 82 VAL A C 1
ATOM 641 O O . VAL A 1 82 ? -9.690 -4.350 1.257 1.00 95.75 82 VAL A O 1
ATOM 644 N N . VAL A 1 83 ? -8.567 -5.691 2.680 1.00 95.75 83 VAL A N 1
ATOM 645 C CA . VAL A 1 83 ? -8.660 -6.927 1.904 1.00 95.75 83 VAL A CA 1
ATOM 646 C C . VAL A 1 83 ? -9.152 -8.075 2.776 1.00 95.75 83 VAL A C 1
ATOM 648 O O . VAL A 1 83 ? -8.832 -8.143 3.957 1.00 95.75 83 VAL A O 1
ATOM 651 N N . ASP A 1 84 ? -9.893 -9.000 2.180 1.00 95.81 84 ASP A N 1
ATOM 652 C CA . ASP A 1 84 ? -10.266 -10.281 2.772 1.00 95.81 84 ASP A CA 1
ATOM 653 C C . ASP A 1 84 ? -9.006 -11.146 2.919 1.00 95.81 84 ASP A C 1
ATOM 655 O O . ASP A 1 84 ? -8.378 -11.536 1.925 1.00 95.81 84 ASP A O 1
ATOM 659 N N . SER A 1 85 ? -8.639 -11.443 4.167 1.00 94.50 85 SER A N 1
ATOM 660 C CA . SER A 1 85 ? -7.406 -12.152 4.525 1.00 94.50 85 SER A CA 1
ATOM 661 C C . SER A 1 85 ? -7.313 -13.553 3.929 1.00 94.50 85 SER A C 1
ATOM 663 O O . SER A 1 85 ? -6.211 -14.062 3.739 1.00 94.50 85 SER A O 1
ATOM 665 N N . GLN A 1 86 ? -8.449 -14.187 3.625 1.00 94.00 86 GLN A N 1
ATOM 666 C CA . GLN A 1 86 ? -8.489 -15.549 3.091 1.00 94.00 86 GLN A CA 1
ATOM 667 C C . GLN A 1 86 ? -8.389 -15.586 1.564 1.00 94.00 86 GLN A C 1
ATOM 669 O O . GLN A 1 86 ? -8.062 -16.625 0.990 1.00 94.00 86 GLN A O 1
ATOM 674 N N . LYS A 1 87 ? -8.684 -14.470 0.887 1.00 94.25 87 LYS A N 1
ATOM 675 C CA . LYS A 1 87 ? -8.720 -14.396 -0.584 1.00 94.25 87 LYS A CA 1
ATOM 676 C C . LYS A 1 87 ? -7.570 -13.604 -1.184 1.00 94.25 87 LYS A C 1
ATOM 678 O O . LYS A 1 87 ? -7.303 -13.769 -2.377 1.00 94.25 87 LYS A O 1
ATOM 683 N N . VAL A 1 88 ? -6.953 -12.724 -0.402 1.00 93.94 88 VAL A N 1
ATOM 684 C CA . VAL A 1 88 ? -5.928 -11.795 -0.872 1.00 93.94 88 VAL A CA 1
ATOM 685 C C . VAL A 1 88 ? -4.722 -12.515 -1.470 1.00 93.94 88 VAL A C 1
ATOM 687 O O . VAL A 1 88 ? -4.231 -13.511 -0.944 1.00 93.94 88 VAL A O 1
ATOM 690 N N . ASP A 1 89 ? -4.233 -11.975 -2.584 1.00 93.31 89 ASP A N 1
ATOM 691 C CA . ASP A 1 89 ? -2.907 -12.289 -3.100 1.00 93.31 89 ASP A CA 1
ATOM 692 C C . ASP A 1 89 ? -1.938 -11.188 -2.655 1.00 93.31 89 ASP A C 1
ATOM 694 O O . ASP A 1 89 ? -1.970 -10.054 -3.142 1.00 93.31 89 ASP A O 1
ATOM 698 N N . TRP A 1 90 ? -1.094 -11.517 -1.680 1.00 90.25 90 TRP A N 1
ATOM 699 C CA . TRP A 1 90 ? -0.143 -10.572 -1.105 1.00 90.25 90 TRP A CA 1
ATOM 700 C C . TRP A 1 90 ? 0.879 -10.081 -2.127 1.00 90.25 90 TRP A C 1
ATOM 702 O O . TRP A 1 90 ? 1.252 -8.909 -2.090 1.00 90.25 90 TRP A O 1
ATOM 712 N N . GLN A 1 91 ? 1.295 -10.930 -3.070 1.00 89.81 91 GLN A N 1
ATOM 713 C CA . GLN A 1 91 ? 2.231 -10.534 -4.117 1.00 89.81 91 GLN A CA 1
ATOM 714 C C . GLN A 1 91 ? 1.608 -9.467 -5.022 1.00 89.81 91 GLN A C 1
ATOM 716 O O . GLN A 1 91 ? 2.275 -8.483 -5.357 1.00 89.81 91 GLN A O 1
ATOM 721 N N . ASP A 1 92 ? 0.328 -9.614 -5.365 1.00 89.44 92 ASP A N 1
ATOM 722 C CA . ASP A 1 92 ? -0.408 -8.616 -6.143 1.00 89.44 92 ASP A CA 1
ATOM 723 C C . ASP A 1 92 ? -0.535 -7.285 -5.392 1.00 89.44 92 ASP A C 1
ATOM 725 O O . ASP A 1 92 ? -0.310 -6.225 -5.982 1.00 89.44 92 ASP A O 1
ATOM 729 N N . VAL A 1 93 ? -0.836 -7.318 -4.088 1.00 89.88 93 VAL A N 1
ATOM 730 C CA . VAL A 1 93 ? -0.923 -6.107 -3.254 1.00 89.88 93 VAL A CA 1
ATOM 731 C C . VAL A 1 93 ? 0.433 -5.401 -3.164 1.00 89.88 93 VAL A C 1
ATOM 733 O O . VAL A 1 93 ? 0.513 -4.190 -3.385 1.00 89.88 93 VAL A O 1
ATOM 736 N N . PHE A 1 94 ? 1.520 -6.133 -2.907 1.00 87.12 94 PHE A N 1
ATOM 737 C CA . PHE A 1 94 ? 2.864 -5.550 -2.881 1.00 87.12 94 PHE A CA 1
ATOM 738 C C . PHE A 1 94 ? 3.257 -4.968 -4.237 1.00 87.12 94 PHE A C 1
ATOM 740 O O . PHE A 1 94 ? 3.771 -3.848 -4.302 1.00 87.12 94 PHE A O 1
ATOM 747 N N . THR A 1 95 ? 2.981 -5.689 -5.324 1.00 87.12 95 THR A N 1
ATOM 748 C CA . THR A 1 95 ? 3.268 -5.223 -6.685 1.00 87.12 95 THR A CA 1
ATOM 749 C C . THR A 1 95 ? 2.479 -3.956 -6.991 1.00 87.12 95 THR A C 1
ATOM 751 O O . THR A 1 95 ? 3.048 -2.996 -7.500 1.00 87.12 95 THR A O 1
ATOM 754 N N . TYR A 1 96 ? 1.203 -3.891 -6.613 1.00 88.88 96 TYR A N 1
ATOM 755 C CA . TYR A 1 96 ? 0.373 -2.703 -6.804 1.00 88.88 96 TYR A CA 1
ATOM 756 C C . TYR A 1 96 ? 0.979 -1.445 -6.165 1.00 88.88 96 TYR A C 1
ATOM 758 O O . TYR A 1 96 ? 0.999 -0.380 -6.782 1.00 88.88 96 TYR A O 1
ATOM 766 N N . TYR A 1 97 ? 1.526 -1.564 -4.954 1.00 86.44 97 TYR A N 1
ATOM 767 C CA . TYR A 1 97 ? 2.124 -0.427 -4.255 1.00 86.44 97 TYR A CA 1
ATOM 768 C C . TYR A 1 97 ? 3.540 -0.074 -4.718 1.00 86.44 97 TYR A C 1
ATOM 770 O O . TYR A 1 97 ? 3.928 1.101 -4.690 1.00 86.44 97 TYR A O 1
ATOM 778 N N . THR A 1 98 ? 4.338 -1.066 -5.104 1.00 82.81 98 THR A N 1
ATOM 779 C CA . THR A 1 98 ? 5.771 -0.887 -5.388 1.00 82.81 98 THR A CA 1
ATOM 780 C C . THR A 1 98 ? 6.065 -0.657 -6.864 1.00 82.81 98 THR A C 1
ATOM 782 O O . THR A 1 98 ? 7.014 0.063 -7.182 1.00 82.81 98 THR A O 1
ATOM 785 N N . PHE A 1 99 ? 5.242 -1.195 -7.764 1.00 82.00 99 PHE A N 1
ATOM 786 C CA . PHE A 1 99 ? 5.489 -1.132 -9.196 1.00 82.00 99 PHE A CA 1
ATOM 787 C C . PHE A 1 99 ? 5.439 0.310 -9.704 1.00 82.00 99 PHE A C 1
ATOM 789 O O . PHE A 1 99 ? 4.423 1.003 -9.631 1.00 82.00 99 PHE A O 1
ATOM 796 N N . ASN A 1 100 ? 6.568 0.764 -10.244 1.00 81.00 100 ASN A N 1
ATOM 797 C CA . ASN A 1 100 ? 6.711 2.079 -10.842 1.00 81.00 100 ASN A CA 1
ATOM 798 C C . ASN A 1 100 ? 7.175 1.919 -12.292 1.00 81.00 100 ASN A C 1
ATOM 800 O O . ASN A 1 100 ? 8.356 1.704 -12.560 1.00 81.00 100 ASN A O 1
ATOM 804 N N . VAL A 1 101 ? 6.232 2.068 -13.227 1.00 79.25 101 VAL A N 1
ATOM 805 C CA . VAL A 1 101 ? 6.485 1.957 -14.674 1.00 79.25 101 VAL A CA 1
ATOM 806 C C . VAL A 1 101 ? 7.603 2.895 -15.126 1.00 79.25 101 VAL A C 1
ATOM 808 O O . VAL A 1 101 ? 8.415 2.503 -15.956 1.00 79.25 101 VAL A O 1
ATOM 811 N N . ALA A 1 102 ? 7.667 4.115 -14.580 1.00 79.81 102 ALA A N 1
ATOM 812 C CA . ALA A 1 102 ? 8.698 5.078 -14.952 1.00 79.81 102 ALA A CA 1
ATOM 813 C C . ALA A 1 102 ? 10.086 4.596 -14.516 1.00 79.81 102 ALA A C 1
ATOM 815 O O . ALA A 1 102 ? 11.023 4.668 -15.300 1.00 79.81 102 ALA A O 1
ATOM 816 N N . PHE A 1 103 ? 10.205 4.035 -13.309 1.00 83.75 103 PHE A N 1
ATOM 817 C CA . PHE A 1 103 ? 11.467 3.472 -12.831 1.00 83.75 103 PHE A CA 1
ATOM 818 C C . PHE A 1 103 ? 11.925 2.289 -13.696 1.00 83.75 103 PHE A C 1
ATOM 820 O O . PHE A 1 103 ? 13.075 2.256 -14.131 1.00 83.75 103 PHE A O 1
ATOM 827 N N . CYS A 1 104 ? 11.015 1.363 -14.022 1.00 85.25 104 CYS A N 1
ATOM 828 C CA . CYS A 1 104 ? 11.317 0.251 -14.926 1.00 85.25 104 CYS A CA 1
ATOM 829 C C . CYS A 1 104 ? 11.735 0.743 -16.320 1.00 85.25 104 CYS A C 1
ATOM 831 O O . CYS A 1 104 ? 12.730 0.270 -16.863 1.00 85.25 104 CYS A O 1
ATOM 833 N N . ALA A 1 105 ? 11.011 1.714 -16.885 1.00 86.38 105 ALA A N 1
ATOM 834 C CA . ALA A 1 105 ? 11.323 2.281 -18.193 1.00 86.38 105 ALA A CA 1
ATOM 835 C C . ALA A 1 105 ? 12.699 2.962 -18.208 1.00 86.38 105 ALA A C 1
ATOM 837 O O . ALA A 1 105 ? 13.482 2.719 -19.123 1.00 86.38 105 ALA A O 1
ATOM 838 N N . THR A 1 106 ? 13.025 3.753 -17.182 1.00 88.88 106 THR A N 1
ATOM 839 C CA . THR A 1 106 ? 14.349 4.372 -17.043 1.00 88.88 106 THR A CA 1
ATOM 840 C C . THR A 1 106 ? 15.447 3.318 -16.965 1.00 88.88 106 THR A C 1
ATOM 842 O O . THR A 1 106 ? 16.456 3.456 -17.650 1.00 88.88 106 THR A O 1
ATOM 845 N N . GLY A 1 107 ? 15.241 2.241 -16.198 1.00 90.81 107 GLY A N 1
ATOM 846 C CA . GLY A 1 107 ? 16.181 1.120 -16.136 1.00 90.81 107 GLY A CA 1
ATOM 847 C C . GLY A 1 107 ? 16.447 0.514 -17.516 1.00 90.81 107 GLY A C 1
ATOM 848 O O . GLY A 1 107 ? 17.600 0.416 -17.924 1.00 90.81 107 GLY A O 1
ATOM 849 N N . VAL A 1 108 ? 15.389 0.208 -18.275 1.00 94.38 108 VAL A N 1
ATOM 850 C CA . VAL A 1 108 ? 15.508 -0.321 -19.646 1.00 94.38 108 VAL A CA 1
ATOM 851 C C . VAL A 1 108 ? 16.268 0.643 -20.559 1.00 94.38 108 VAL A C 1
ATOM 853 O O . VAL A 1 108 ? 17.184 0.222 -21.264 1.00 94.38 108 VAL A O 1
ATOM 856 N N . VAL A 1 109 ? 15.926 1.934 -20.539 1.00 95.06 109 VAL A N 1
ATOM 857 C CA . VAL A 1 109 ? 16.592 2.950 -21.370 1.00 95.06 109 VAL A CA 1
ATOM 858 C C . VAL A 1 109 ? 18.080 3.046 -21.035 1.00 95.06 109 VAL A C 1
ATOM 860 O O . VAL A 1 109 ? 18.906 3.055 -21.946 1.00 95.06 109 VAL A O 1
ATOM 863 N N . LEU A 1 110 ? 18.437 3.068 -19.748 1.00 94.56 110 LEU A N 1
ATOM 864 C CA . LEU A 1 110 ? 19.832 3.109 -19.308 1.00 94.56 110 LEU A CA 1
ATOM 865 C C . LEU A 1 110 ? 20.606 1.860 -19.740 1.00 94.56 110 LEU A C 1
ATOM 867 O O . LEU A 1 110 ? 21.736 1.981 -20.209 1.00 94.56 110 LEU A O 1
ATOM 871 N N . THR A 1 111 ? 20.001 0.674 -19.644 1.00 95.38 111 THR A N 1
ATOM 872 C CA . THR A 1 111 ? 20.617 -0.567 -20.129 1.00 95.38 111 THR A CA 1
ATOM 873 C C . THR A 1 111 ? 20.870 -0.512 -21.634 1.00 95.38 111 THR A C 1
ATOM 875 O O . THR A 1 111 ? 21.973 -0.825 -22.074 1.00 95.38 111 THR A O 1
ATOM 878 N N . VAL A 1 112 ? 19.895 -0.062 -22.429 1.00 96.25 112 VAL A N 1
ATOM 879 C CA . VAL A 1 112 ? 20.057 0.067 -23.887 1.00 96.25 112 VAL A CA 1
ATOM 880 C C . VAL A 1 112 ? 21.154 1.075 -24.234 1.00 96.25 112 VAL A C 1
ATOM 882 O O . VAL A 1 112 ? 22.014 0.774 -25.060 1.00 96.25 112 VAL A O 1
ATOM 885 N N . LEU A 1 113 ? 21.181 2.240 -23.579 1.00 94.00 113 LEU A N 1
ATOM 886 C CA . LEU A 1 113 ? 22.243 3.233 -23.776 1.00 94.00 113 LEU A CA 1
ATOM 887 C C . LEU A 1 113 ? 23.623 2.676 -23.410 1.00 94.00 113 LEU A C 1
ATOM 889 O O . LEU A 1 113 ? 24.580 2.893 -24.149 1.00 94.00 113 LEU A O 1
ATOM 893 N N . SER A 1 114 ? 23.727 1.922 -22.314 1.00 93.06 114 SER A N 1
ATOM 894 C CA . SER A 1 114 ? 24.975 1.270 -21.907 1.00 93.06 114 SER A CA 1
ATOM 895 C C . SER A 1 114 ? 25.459 0.259 -22.950 1.00 93.06 114 SER A C 1
ATOM 897 O O . SER A 1 114 ? 26.641 0.266 -23.286 1.00 93.06 114 SER A O 1
ATOM 899 N N . LEU A 1 115 ? 24.557 -0.544 -23.523 1.00 92.75 115 LEU A N 1
ATOM 900 C CA . LEU A 1 115 ? 24.893 -1.484 -24.596 1.00 92.75 115 LEU A CA 1
ATOM 901 C C . LEU A 1 115 ? 25.366 -0.765 -25.867 1.00 92.75 115 LEU A C 1
ATOM 903 O O . LEU A 1 115 ? 26.337 -1.200 -26.482 1.00 92.75 115 LEU A O 1
ATOM 907 N N . ILE A 1 116 ? 24.725 0.349 -26.242 1.00 90.50 116 ILE A N 1
ATOM 908 C CA . ILE A 1 1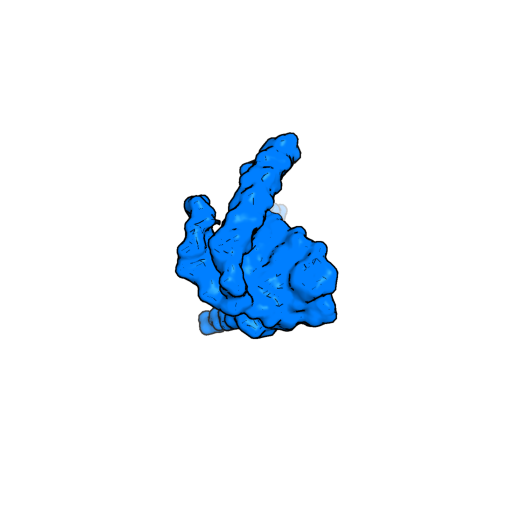16 ? 25.140 1.164 -27.395 1.00 90.50 116 ILE A CA 1
ATOM 909 C C . ILE A 1 116 ? 26.532 1.757 -27.160 1.00 90.50 116 ILE A C 1
ATOM 911 O O . ILE A 1 116 ? 27.393 1.654 -28.030 1.00 90.50 116 ILE A O 1
ATOM 915 N N . LEU A 1 117 ? 26.775 2.347 -25.986 1.00 87.19 117 LEU A N 1
ATOM 916 C CA . LEU A 1 117 ? 28.081 2.911 -25.635 1.00 87.19 117 LEU A CA 1
ATOM 917 C C . LEU A 1 117 ? 29.175 1.840 -25.618 1.00 87.19 117 LEU A C 1
ATOM 919 O O . LEU A 1 117 ? 30.260 2.076 -26.140 1.00 87.19 117 LEU A O 1
ATOM 923 N N . PHE A 1 118 ? 28.883 0.656 -25.076 1.00 86.19 118 PHE A N 1
ATOM 924 C CA . PHE A 1 118 ? 29.805 -0.479 -25.076 1.00 86.19 118 PHE A CA 1
ATOM 925 C C . PHE A 1 118 ? 30.122 -0.963 -26.498 1.00 86.19 118 PHE A C 1
ATOM 927 O O . PHE A 1 118 ? 31.286 -1.174 -26.834 1.00 86.19 118 PHE A O 1
ATOM 934 N N . TYR A 1 119 ? 29.105 -1.075 -27.357 1.00 84.56 119 TYR A N 1
ATOM 935 C CA . TYR A 1 119 ? 29.286 -1.425 -28.765 1.00 84.56 119 TYR A CA 1
ATOM 936 C C . TYR A 1 119 ? 30.156 -0.392 -29.494 1.00 84.56 119 TYR A C 1
ATOM 938 O O . TYR A 1 119 ? 31.113 -0.759 -30.171 1.00 84.56 119 TYR A O 1
ATOM 946 N N . ILE A 1 120 ? 29.885 0.905 -29.310 1.00 82.44 120 ILE A N 1
ATOM 947 C CA . ILE A 1 120 ? 30.713 1.970 -29.888 1.00 82.44 120 ILE A CA 1
ATOM 948 C C . ILE A 1 120 ? 32.153 1.851 -29.380 1.00 82.44 120 ILE A C 1
ATOM 950 O O . ILE A 1 120 ? 33.068 1.868 -30.196 1.00 82.44 120 ILE A O 1
ATOM 954 N N . ALA A 1 121 ? 32.366 1.672 -28.075 1.00 74.94 121 ALA A N 1
ATOM 955 C CA . ALA A 1 121 ? 33.701 1.579 -27.483 1.00 74.94 121 ALA A CA 1
ATOM 956 C C . ALA A 1 121 ? 34.549 0.422 -28.048 1.00 74.94 121 ALA A C 1
ATOM 958 O O . ALA A 1 121 ? 35.757 0.584 -28.198 1.00 74.94 121 ALA A O 1
ATOM 959 N N . ILE A 1 122 ? 33.935 -0.716 -28.393 1.00 72.12 122 ILE A N 1
ATOM 960 C CA . ILE A 1 122 ? 34.639 -1.863 -28.996 1.00 72.12 122 ILE A CA 1
ATOM 961 C C . ILE A 1 122 ? 34.974 -1.623 -30.474 1.00 72.12 122 ILE A C 1
ATOM 963 O O . ILE A 1 122 ? 36.033 -2.041 -30.936 1.00 72.12 122 ILE A O 1
ATOM 967 N N . PHE A 1 123 ? 34.080 -0.975 -31.226 1.00 69.81 123 PHE A N 1
ATOM 968 C CA . PHE A 1 123 ? 34.188 -0.873 -32.688 1.00 69.81 123 PHE A CA 1
ATOM 969 C C . PHE A 1 123 ? 34.695 0.482 -33.203 1.00 69.81 123 PHE A C 1
ATOM 971 O O . PHE A 1 123 ? 34.904 0.638 -34.405 1.00 69.81 123 PHE A O 1
ATOM 978 N N . THR A 1 124 ? 34.924 1.464 -32.330 1.00 63.59 124 THR A N 1
ATOM 979 C CA . THR A 1 124 ? 35.646 2.698 -32.677 1.00 63.59 124 THR A CA 1
ATOM 980 C C . THR A 1 124 ? 37.083 2.656 -32.164 1.00 63.59 124 THR A C 1
ATOM 982 O O . THR A 1 124 ? 37.372 2.062 -31.130 1.00 63.59 124 THR A O 1
ATOM 985 N N . ASN A 1 125 ? 37.989 3.358 -32.858 1.00 57.53 125 ASN A N 1
ATOM 986 C CA . ASN A 1 125 ? 39.413 3.528 -32.511 1.00 57.53 125 ASN A CA 1
ATOM 987 C C . ASN A 1 125 ? 39.686 4.128 -31.110 1.00 57.53 125 ASN A C 1
ATOM 989 O O . ASN A 1 125 ? 40.831 4.410 -30.776 1.00 57.53 125 ASN A O 1
ATOM 993 N N . PHE A 1 126 ? 38.667 4.328 -30.274 1.00 54.00 126 PHE A N 1
ATOM 994 C CA . PHE A 1 126 ? 38.800 4.849 -28.917 1.00 54.00 126 PHE A CA 1
ATOM 995 C C . PHE A 1 126 ? 39.631 3.918 -28.013 1.00 54.00 126 PHE A C 1
ATOM 997 O O . PHE A 1 126 ? 40.431 4.392 -27.213 1.00 54.00 126 PHE A O 1
ATOM 1004 N N . MET A 1 127 ? 39.527 2.598 -28.206 1.00 51.72 127 MET A N 1
ATOM 1005 C CA . MET A 1 127 ? 40.402 1.607 -27.556 1.00 51.72 127 MET A CA 1
ATOM 1006 C C . MET A 1 127 ? 41.818 1.552 -28.153 1.00 51.72 127 MET A C 1
ATOM 1008 O O . MET A 1 127 ? 42.726 1.084 -27.482 1.00 51.72 127 MET A O 1
ATOM 1012 N N . TYR A 1 128 ? 42.032 2.058 -29.372 1.00 53.44 128 TYR A N 1
ATOM 1013 C CA . TYR A 1 128 ? 43.369 2.180 -29.974 1.00 53.44 128 TYR A CA 1
ATOM 1014 C C . TYR A 1 128 ? 44.141 3.403 -29.448 1.00 53.44 128 TYR A C 1
ATOM 1016 O O . TYR A 1 128 ? 45.349 3.482 -29.614 1.00 53.44 128 TYR A O 1
ATOM 1024 N N . PHE A 1 129 ? 43.443 4.371 -28.844 1.00 52.12 129 PHE A N 1
ATOM 1025 C CA . PHE A 1 129 ? 44.047 5.544 -28.204 1.00 52.12 129 PHE A CA 1
ATOM 1026 C C . PHE A 1 129 ? 44.397 5.306 -26.722 1.00 52.12 129 PHE A C 1
ATOM 1028 O O . PHE A 1 129 ? 45.269 5.982 -26.187 1.00 52.12 129 PHE A O 1
ATOM 1035 N N . LEU A 1 130 ? 43.709 4.371 -26.054 1.00 52.25 130 LEU A N 1
ATOM 1036 C CA . LEU A 1 130 ? 43.938 4.010 -24.645 1.00 52.25 130 LEU A CA 1
ATOM 1037 C C . LEU A 1 130 ? 44.830 2.765 -24.447 1.00 52.25 130 LEU A C 1
ATOM 1039 O O . LEU A 1 130 ? 45.173 2.472 -23.301 1.00 52.25 130 LEU A O 1
ATOM 1043 N N . ALA A 1 131 ? 45.173 2.040 -25.519 1.00 51.09 131 ALA A N 1
ATOM 1044 C CA . ALA A 1 131 ? 46.132 0.927 -25.531 1.00 51.09 131 ALA A CA 1
ATOM 1045 C C . ALA A 1 131 ? 47.521 1.410 -25.968 1.00 51.09 131 ALA A C 1
ATOM 1047 O O . ALA A 1 131 ? 48.514 0.908 -25.397 1.00 51.09 131 ALA A O 1
#

pLDDT: mean 86.14, std 14.2, range [27.52, 96.25]